Protein AF-C9SGQ6-F1 (afdb_monomer_lite)

Organism: Verticillium alfalfae (strain VaMs.102 / ATCC MYA-4576 / FGSC 10136) (NCBI:txid526221)

Foldseek 3Di:
DCVPDQDQDPPRDGDPVCVCVVVVNDPVNVVVVVVVVVVVVVVVVVVVVVVVVVVVVVVVVVVVVVVVVVVVVVVVVVVVVVVVVVCPDDD

pLDDT: mean 81.31, std 17.3, range [43.75, 98.62]

Sequence (91 aa):
MLAGMPPIIPGGKIDPAMLPTSLGVTRELEPHYRKLKAEEEKLRHDLDAKQDKLRQGLAVWDRLELESKAWKTRVDFNEQSMMGLTEGPAF

Radius of gyration: 34.29 Å; chains: 1; bounding box: 54×40×104 Å

Secondary structure (DSSP, 8-state):
--TTSPPEETTTEEPGGGHHHHTT--TTTHHHHHHHHHHHHHHHHHHHHHHHHHHHHHHHHHHHHHHHHHHHHHHHHHHHHHHHHHT----

Structure (mmCIF, N/CA/C/O backbone):
data_AF-C9SGQ6-F1
#
_entry.id   AF-C9SGQ6-F1
#
loop_
_atom_site.group_PDB
_atom_site.id
_atom_site.type_symbol
_atom_site.label_atom_id
_atom_site.label_alt_id
_atom_site.label_comp_id
_atom_site.label_asym_id
_atom_site.label_entity_id
_atom_site.label_seq_id
_atom_site.pdbx_PDB_ins_code
_atom_site.Cartn_x
_atom_site.Cartn_y
_atom_site.Cartn_z
_atom_site.occupancy
_atom_site.B_iso_or_equiv
_atom_site.auth_seq_id
_atom_site.auth_comp_id
_atom_site.auth_asym_id
_atom_site.auth_atom_id
_atom_site.pdbx_PDB_model_num
ATOM 1 N N . MET A 1 1 ? -19.978 -15.677 50.851 1.00 43.75 1 MET A N 1
ATOM 2 C CA . MET A 1 1 ? -20.590 -14.938 49.726 1.00 43.75 1 MET A CA 1
ATOM 3 C C . MET A 1 1 ? -20.151 -15.605 48.429 1.00 43.75 1 MET A C 1
ATOM 5 O O . MET A 1 1 ? -18.989 -15.495 48.082 1.00 43.75 1 MET A O 1
ATOM 9 N N . LEU A 1 2 ? -21.041 -16.352 47.768 1.00 47.06 2 LEU A N 1
ATOM 10 C CA . LEU A 1 2 ? -20.793 -17.003 46.463 1.00 47.06 2 LEU A CA 1
ATOM 11 C C . LEU A 1 2 ? -21.571 -16.325 45.315 1.00 47.06 2 LEU A C 1
ATOM 13 O O . LEU A 1 2 ? -21.486 -16.744 44.169 1.00 47.06 2 LEU A O 1
ATOM 17 N N . ALA A 1 3 ? -22.313 -15.255 45.613 1.00 56.97 3 ALA A N 1
ATOM 18 C CA . ALA A 1 3 ? -23.281 -14.624 44.713 1.00 56.97 3 ALA A CA 1
ATOM 19 C C . ALA A 1 3 ? -22.670 -13.737 43.603 1.00 56.97 3 ALA A C 1
ATOM 21 O O . ALA A 1 3 ? -23.406 -13.034 42.922 1.00 56.97 3 ALA A O 1
ATOM 22 N N . GLY A 1 4 ? -21.344 -13.745 43.433 1.00 58.16 4 GLY A N 1
ATOM 23 C CA . GLY A 1 4 ? -20.638 -12.946 42.422 1.00 58.16 4 GLY A CA 1
ATOM 24 C C . GLY A 1 4 ? -19.902 -13.760 41.356 1.00 58.16 4 GLY A C 1
ATOM 25 O O . GLY A 1 4 ? -19.279 -13.165 40.483 1.00 58.16 4 GLY A O 1
ATOM 26 N N . MET A 1 5 ? -19.921 -15.097 41.421 1.00 55.56 5 MET A N 1
ATOM 27 C CA . MET A 1 5 ? -19.248 -15.917 40.410 1.00 55.56 5 MET A CA 1
ATOM 28 C C . MET A 1 5 ? -20.140 -16.090 39.172 1.00 55.56 5 MET A C 1
ATOM 30 O O . MET A 1 5 ? -21.310 -16.450 39.326 1.00 55.56 5 MET A O 1
ATOM 34 N N . PRO A 1 6 ? -19.611 -15.859 37.953 1.00 60.19 6 PRO A N 1
ATOM 35 C CA . PRO A 1 6 ? -20.364 -16.094 36.730 1.00 60.19 6 PRO A CA 1
ATOM 36 C C . PRO A 1 6 ? -20.732 -17.584 36.626 1.00 60.19 6 PRO A C 1
ATOM 38 O O . PRO A 1 6 ? -19.896 -18.442 36.930 1.00 60.19 6 PRO A O 1
ATOM 41 N N . PRO A 1 7 ? -21.973 -17.912 36.225 1.00 65.06 7 PRO A N 1
ATOM 42 C CA . PRO A 1 7 ? -22.418 -19.292 36.110 1.00 65.06 7 PRO A CA 1
ATOM 43 C C . PRO A 1 7 ? -21.558 -20.034 35.082 1.00 65.06 7 PRO A C 1
ATOM 45 O O . PRO A 1 7 ? -21.411 -19.611 33.935 1.00 65.06 7 PRO A O 1
ATOM 48 N N . ILE A 1 8 ? -20.970 -21.149 35.513 1.00 60.19 8 ILE A N 1
ATOM 49 C CA . ILE A 1 8 ? -20.175 -22.027 34.656 1.00 60.19 8 ILE A CA 1
ATOM 50 C C . ILE A 1 8 ? -21.149 -22.938 33.900 1.00 60.19 8 ILE A C 1
ATOM 52 O O . ILE A 1 8 ? -21.880 -23.712 34.519 1.00 60.19 8 ILE A O 1
ATOM 56 N N . ILE A 1 9 ? -21.169 -22.855 32.568 1.00 63.59 9 ILE A N 1
ATOM 57 C CA . ILE A 1 9 ? -21.971 -23.746 31.716 1.00 63.59 9 ILE A CA 1
ATOM 58 C C . ILE A 1 9 ? -21.310 -25.143 31.709 1.00 63.59 9 ILE A C 1
ATOM 60 O O . ILE A 1 9 ? -20.075 -25.224 31.786 1.00 63.59 9 ILE A O 1
ATOM 64 N N . PRO A 1 10 ? -22.070 -26.257 31.610 1.00 53.72 10 PRO A N 1
ATOM 65 C CA . PRO A 1 10 ? -21.496 -27.596 31.464 1.00 53.72 10 PRO A CA 1
ATOM 66 C C . PRO A 1 10 ? -20.374 -27.641 30.414 1.00 53.72 10 PRO A C 1
ATOM 68 O O . PRO A 1 10 ? -20.567 -27.254 29.263 1.00 53.72 10 PRO A O 1
ATOM 71 N N . GLY A 1 11 ? -19.181 -28.077 30.831 1.00 63.56 11 GLY A N 1
ATOM 72 C CA . GLY A 1 11 ? -17.954 -28.018 30.024 1.00 63.56 11 GLY A CA 1
ATOM 73 C C . GLY A 1 11 ? -16.938 -26.953 30.458 1.00 63.56 11 GLY A C 1
ATOM 74 O O . GLY A 1 11 ? -15.917 -26.796 29.793 1.00 63.56 11 GLY A O 1
ATOM 75 N N . GLY A 1 12 ? -17.181 -26.229 31.558 1.00 59.56 12 GLY A N 1
ATOM 76 C CA . GLY A 1 12 ? -16.189 -25.334 32.172 1.00 59.56 12 GLY A CA 1
ATOM 77 C C . GLY A 1 12 ? -15.995 -24.002 31.443 1.00 59.56 12 GLY A C 1
ATOM 78 O O . GLY A 1 12 ? -15.109 -23.228 31.798 1.00 59.56 12 GLY A O 1
ATOM 79 N N . LYS A 1 13 ? -16.808 -23.727 30.419 1.00 60.91 13 LYS A N 1
ATOM 80 C CA . LYS A 1 13 ? -16.737 -22.494 29.636 1.00 60.91 13 LYS A CA 1
ATOM 81 C C . LYS A 1 13 ? -17.643 -21.440 30.269 1.00 60.91 13 LYS A C 1
ATOM 83 O O . LYS A 1 13 ? -18.789 -21.724 30.620 1.00 60.91 13 LYS A O 1
ATOM 88 N N . ILE A 1 14 ? -17.109 -20.231 30.411 1.00 62.69 14 ILE A N 1
ATOM 89 C CA . ILE A 1 14 ? -17.890 -19.043 30.766 1.00 62.69 14 ILE A CA 1
ATOM 90 C C . ILE A 1 14 ? -18.901 -18.804 29.641 1.00 62.69 14 ILE A C 1
ATOM 92 O O . ILE A 1 14 ? -18.561 -18.959 28.465 1.00 62.69 14 ILE A O 1
ATOM 96 N N . ASP A 1 15 ? -20.134 -18.450 30.003 1.00 63.59 15 ASP A N 1
ATOM 97 C CA . ASP A 1 15 ? -21.150 -18.025 29.042 1.00 63.59 15 ASP A CA 1
ATOM 98 C C . ASP A 1 15 ? -20.585 -16.936 28.112 1.00 63.59 15 ASP A C 1
ATOM 100 O O . ASP A 1 15 ? -20.109 -15.911 28.610 1.00 63.59 15 ASP A O 1
ATOM 104 N N . PRO A 1 16 ? -20.616 -17.110 26.776 1.00 62.16 16 PRO A N 1
ATOM 105 C CA . PRO A 1 16 ? -20.171 -16.084 25.841 1.00 62.16 16 PRO A CA 1
ATOM 106 C C . PRO A 1 16 ? -20.850 -14.724 26.043 1.00 62.16 16 PRO A C 1
ATOM 108 O O . PRO A 1 16 ? -20.231 -13.694 25.782 1.00 62.16 16 PRO A O 1
ATOM 111 N N . ALA A 1 17 ? -22.085 -14.697 26.557 1.00 64.75 17 ALA A N 1
ATOM 112 C CA . ALA A 1 17 ? -22.779 -13.463 26.923 1.00 64.75 17 ALA A CA 1
ATOM 113 C C . ALA A 1 17 ? -22.158 -12.756 28.145 1.00 64.75 17 ALA A C 1
ATOM 115 O O . ALA A 1 17 ? -22.336 -11.554 28.321 1.00 64.75 17 ALA A O 1
ATOM 116 N N . MET A 1 18 ? -21.400 -13.480 28.973 1.00 63.50 18 MET A N 1
ATOM 117 C CA . MET A 1 18 ? -20.685 -12.967 30.146 1.00 63.50 18 MET A CA 1
ATOM 118 C C . MET A 1 18 ? -19.185 -12.754 29.908 1.00 63.50 18 MET A C 1
ATOM 120 O O . MET A 1 18 ? -18.497 -12.234 30.791 1.00 63.50 18 MET A O 1
ATOM 124 N N . LEU A 1 19 ? -18.673 -13.082 28.712 1.00 63.50 19 LEU A N 1
ATOM 125 C CA . LEU A 1 19 ? -17.279 -12.837 28.326 1.00 63.50 19 LEU A CA 1
ATOM 126 C C . LEU A 1 19 ? -16.830 -11.387 28.568 1.00 63.50 19 LEU A C 1
ATOM 128 O O . LEU A 1 19 ? -15.769 -11.221 29.172 1.00 63.50 19 LEU A O 1
ATOM 132 N N . PRO A 1 20 ? -17.602 -10.344 28.188 1.00 63.72 20 PRO A N 1
ATOM 133 C CA . PRO A 1 20 ? -17.204 -8.959 28.437 1.00 63.72 20 PRO A CA 1
ATOM 134 C C . PRO A 1 20 ? -16.953 -8.705 29.926 1.00 63.72 20 PRO A C 1
ATOM 136 O O . PRO A 1 20 ? -15.884 -8.235 30.301 1.00 63.72 20 PRO A O 1
ATOM 139 N N . THR A 1 21 ? -17.878 -9.134 30.785 1.00 63.12 21 THR A N 1
ATOM 140 C CA . THR A 1 21 ? -17.766 -8.977 32.240 1.00 63.12 21 THR A CA 1
ATOM 141 C C . THR A 1 21 ? -16.597 -9.776 32.820 1.00 63.12 21 THR A C 1
ATOM 143 O O . THR A 1 21 ? -15.885 -9.272 33.684 1.00 63.12 21 THR A O 1
ATOM 146 N N . SER A 1 22 ? -16.335 -10.984 32.310 1.00 61.78 22 SER A N 1
ATOM 147 C CA . SER A 1 22 ? -15.193 -11.809 32.737 1.00 61.78 22 SER A CA 1
ATOM 148 C C . SER A 1 22 ? -13.827 -11.264 32.294 1.00 61.78 22 SER A C 1
ATOM 150 O O . SER A 1 22 ? -12.826 -11.518 32.955 1.00 61.78 22 SER A O 1
ATOM 152 N N . LEU A 1 23 ? -13.790 -10.479 31.212 1.00 65.12 23 LEU A N 1
ATOM 153 C CA . LEU A 1 23 ? -12.602 -9.779 30.710 1.00 65.12 23 LEU A CA 1
ATOM 154 C C . LEU A 1 23 ? -12.433 -8.381 31.333 1.00 65.12 23 LEU A C 1
ATOM 156 O O . LEU A 1 23 ? -11.590 -7.606 30.888 1.00 65.12 23 LEU A O 1
ATOM 160 N N . GLY A 1 24 ? -13.237 -8.041 32.348 1.00 65.12 24 GLY A N 1
ATOM 161 C CA . GLY A 1 24 ? -13.198 -6.742 33.022 1.00 65.12 24 GLY A CA 1
ATOM 162 C C . GLY A 1 24 ? -13.898 -5.607 32.265 1.00 65.12 24 GLY A C 1
ATOM 163 O O . GLY A 1 24 ? -13.826 -4.457 32.692 1.00 65.12 24 GLY A O 1
ATOM 164 N N . VAL A 1 25 ? -14.604 -5.900 31.168 1.00 67.19 25 VAL A N 1
ATOM 165 C CA . VAL A 1 25 ? -15.448 -4.930 30.460 1.00 67.19 25 VAL A CA 1
ATOM 166 C C . VAL A 1 25 ? -16.787 -4.846 31.185 1.00 67.19 25 VAL A C 1
ATOM 168 O O . VAL A 1 25 ? -17.625 -5.750 31.116 1.00 67.19 25 VAL A O 1
ATOM 171 N N . THR A 1 26 ? -16.993 -3.752 31.914 1.00 71.94 26 THR A N 1
ATOM 172 C CA . THR A 1 26 ? -18.274 -3.484 32.572 1.00 71.94 26 THR A CA 1
ATOM 173 C C . THR A 1 26 ? -19.373 -3.258 31.531 1.00 71.94 26 THR A C 1
ATOM 175 O O . THR A 1 26 ? -19.11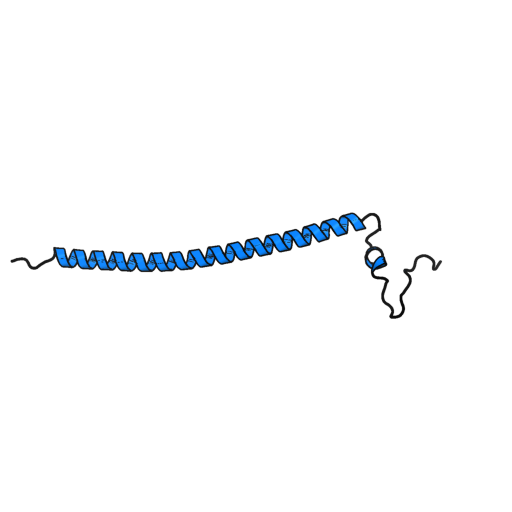6 -2.853 30.395 1.00 71.94 26 THR A O 1
ATOM 178 N N . ARG A 1 27 ? -20.632 -3.494 31.915 1.00 69.50 27 ARG A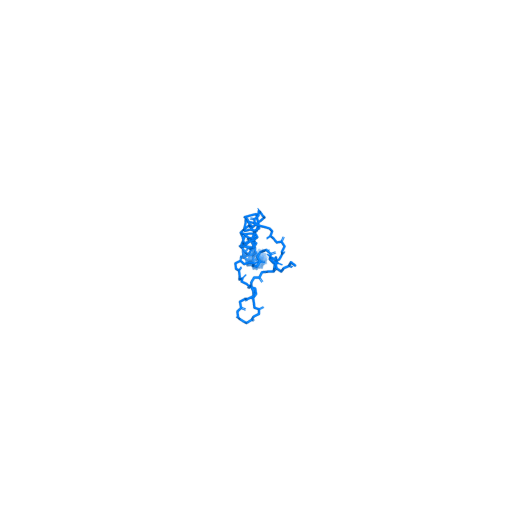 N 1
ATOM 179 C CA . ARG A 1 27 ? -21.804 -3.325 31.035 1.00 69.50 27 ARG A CA 1
ATOM 180 C C . ARG A 1 27 ? -21.925 -1.904 30.458 1.00 69.50 27 ARG A C 1
ATOM 182 O O . ARG A 1 27 ? -22.452 -1.721 29.367 1.00 69.50 27 ARG A O 1
ATOM 189 N N . GLU A 1 28 ? -21.407 -0.908 31.171 1.00 73.25 28 GLU A N 1
ATOM 190 C CA . GLU A 1 28 ? -21.341 0.497 30.744 1.00 73.25 28 GLU A CA 1
ATOM 191 C C . GLU A 1 28 ? -20.305 0.729 29.631 1.00 73.25 28 GLU A C 1
ATOM 193 O O . GLU A 1 28 ? -20.502 1.580 28.765 1.00 73.25 28 GLU A O 1
ATOM 198 N N . LEU A 1 29 ? -19.218 -0.050 29.626 1.00 74.62 29 LEU A N 1
ATOM 199 C CA . LEU A 1 29 ? -18.125 0.043 28.652 1.00 74.62 29 LEU A CA 1
ATOM 200 C C . LEU A 1 29 ? -18.365 -0.804 27.396 1.00 74.62 29 LEU A C 1
ATOM 202 O O . LEU A 1 29 ? -17.741 -0.570 26.359 1.00 74.62 29 LEU A O 1
ATOM 206 N N . GLU A 1 30 ? -19.284 -1.766 27.456 1.00 81.12 30 GLU A N 1
ATOM 207 C CA . GLU A 1 30 ? -19.584 -2.677 26.351 1.00 81.12 30 GLU A CA 1
ATOM 208 C C . GLU A 1 30 ? -19.960 -1.960 25.032 1.00 81.12 30 GLU A C 1
ATOM 210 O O . GLU A 1 30 ? -19.409 -2.323 23.986 1.00 81.12 30 GLU A O 1
ATOM 215 N N . PRO A 1 31 ? -20.809 -0.908 25.019 1.00 85.38 31 PRO A N 1
ATOM 216 C CA . PRO A 1 31 ? -21.130 -0.180 23.791 1.00 85.38 31 PRO A CA 1
ATOM 217 C C . PRO A 1 31 ? -19.914 0.530 23.189 1.00 85.38 31 PRO A C 1
ATOM 219 O O . PRO A 1 31 ? -19.763 0.563 21.968 1.00 85.38 31 PRO A O 1
ATOM 222 N N . HIS A 1 32 ? -19.037 1.081 24.033 1.00 84.00 32 HIS A N 1
ATOM 223 C CA . HIS A 1 32 ? -17.806 1.734 23.593 1.00 84.00 32 HIS A CA 1
ATOM 224 C C . HIS A 1 32 ? -16.845 0.720 22.968 1.00 84.00 32 HIS A C 1
ATOM 226 O O . HIS A 1 32 ? -16.322 0.946 21.882 1.00 84.00 32 HIS A O 1
ATOM 232 N N . TYR A 1 33 ? -16.671 -0.439 23.604 1.00 82.50 33 TYR A N 1
ATOM 233 C CA . TYR A 1 33 ? -15.810 -1.498 23.084 1.00 82.50 33 TYR A CA 1
ATOM 234 C C . TYR A 1 33 ? -16.313 -2.061 21.745 1.00 82.50 33 TYR A C 1
ATOM 236 O O . TYR A 1 33 ? -15.522 -2.309 20.837 1.00 82.50 33 TYR A O 1
ATOM 244 N N . ARG A 1 34 ? -17.635 -2.207 21.577 1.00 87.50 34 ARG A N 1
ATOM 245 C CA . ARG A 1 34 ? -18.234 -2.603 20.290 1.00 87.50 34 ARG A CA 1
ATOM 246 C C . ARG A 1 34 ? -17.978 -1.567 19.193 1.00 87.50 34 ARG A C 1
ATOM 248 O O . ARG A 1 34 ? -17.646 -1.957 18.077 1.00 87.50 34 ARG A O 1
ATOM 255 N N . LYS A 1 35 ? -18.100 -0.269 19.504 1.00 91.62 35 LYS A N 1
ATOM 256 C CA . LYS A 1 35 ? -17.752 0.811 18.564 1.00 91.62 35 LYS A CA 1
ATOM 257 C C . LYS A 1 35 ? -16.278 0.755 18.180 1.00 91.62 35 LYS A C 1
ATOM 259 O O . LYS A 1 35 ? -15.975 0.752 16.995 1.00 91.62 35 LYS A O 1
ATOM 264 N N . LEU A 1 36 ? -15.391 0.607 19.164 1.00 91.12 36 LEU A N 1
ATOM 265 C CA . LEU A 1 36 ? -13.953 0.526 18.930 1.00 91.12 36 LEU A CA 1
ATOM 266 C C . LEU A 1 36 ? -13.583 -0.664 18.035 1.00 91.12 36 LEU A C 1
ATOM 268 O O . LEU A 1 36 ? -12.793 -0.506 17.115 1.00 91.12 36 LEU A O 1
ATOM 272 N N . LYS A 1 37 ? -14.201 -1.835 18.241 1.00 91.06 37 LYS A N 1
ATOM 273 C CA . LYS A 1 37 ? -14.011 -2.991 17.350 1.00 91.06 37 LYS A CA 1
ATOM 274 C C . LYS A 1 37 ? -14.502 -2.740 15.925 1.00 91.06 37 LYS A C 1
ATOM 276 O O . LYS A 1 37 ? -13.852 -3.165 14.979 1.00 91.06 37 LYS A O 1
ATOM 281 N N . ALA A 1 38 ? -15.645 -2.077 15.761 1.00 95.12 38 ALA A N 1
ATOM 282 C CA . ALA A 1 38 ? -16.157 -1.744 14.434 1.00 95.12 38 ALA A CA 1
ATOM 283 C C . ALA A 1 38 ? -15.248 -0.734 13.711 1.00 95.12 38 ALA A C 1
ATOM 285 O O . ALA A 1 38 ? -15.015 -0.857 12.510 1.00 95.12 38 ALA A O 1
ATOM 286 N N . GLU A 1 39 ? -14.710 0.243 14.443 1.00 96.38 39 GLU A N 1
ATOM 287 C CA . GLU A 1 39 ? -13.726 1.195 13.925 1.00 96.38 39 GLU A CA 1
ATOM 288 C C . GLU A 1 39 ? -12.400 0.513 13.577 1.00 96.38 39 GLU A C 1
ATOM 290 O O . GLU A 1 39 ? -11.855 0.771 12.507 1.00 96.38 39 GLU A O 1
ATOM 295 N N . GLU A 1 40 ? -11.912 -0.395 14.425 1.00 95.88 40 GLU A N 1
ATOM 296 C CA . GLU A 1 40 ? -10.722 -1.205 14.155 1.00 95.88 40 GLU A CA 1
ATOM 297 C C . GLU A 1 40 ? -10.885 -2.014 12.863 1.00 95.88 40 GLU A C 1
ATOM 299 O O . GLU A 1 40 ? -10.014 -1.970 11.995 1.00 95.88 40 GLU A O 1
ATOM 304 N N . GLU A 1 41 ? -12.014 -2.707 12.702 1.00 96.81 41 GLU A N 1
ATOM 305 C CA . GLU A 1 41 ? -12.286 -3.510 11.509 1.00 96.81 41 GLU A CA 1
ATOM 306 C C . GLU A 1 41 ? -12.368 -2.638 10.248 1.00 96.81 41 GLU A C 1
ATOM 308 O O . GLU A 1 41 ? -11.810 -2.980 9.204 1.00 96.81 41 GLU A O 1
ATOM 313 N N . LYS A 1 42 ? -12.982 -1.454 10.353 1.00 98.12 42 LYS A N 1
ATOM 314 C CA . LYS A 1 42 ? -13.003 -0.476 9.261 1.00 98.12 42 LYS A CA 1
ATOM 315 C C . LYS A 1 42 ? -11.593 -0.009 8.892 1.00 98.12 42 LYS A C 1
ATOM 317 O O . LYS A 1 42 ? -11.262 0.050 7.712 1.00 98.12 42 LYS A O 1
ATOM 322 N N . LEU A 1 43 ? -10.757 0.310 9.880 1.00 98.00 43 LEU A N 1
ATOM 323 C CA . LEU A 1 43 ? -9.382 0.757 9.645 1.00 98.00 43 LEU A CA 1
ATOM 324 C C . LEU A 1 43 ? -8.528 -0.331 8.989 1.00 98.00 43 LEU A C 1
ATOM 326 O O . LEU A 1 43 ? -7.700 -0.012 8.137 1.00 98.00 43 LEU A O 1
ATOM 330 N N . ARG A 1 44 ? -8.742 -1.602 9.350 1.00 98.12 44 ARG A N 1
ATOM 331 C CA . ARG A 1 44 ? -8.095 -2.743 8.688 1.00 98.12 44 ARG A CA 1
ATOM 332 C C . ARG A 1 44 ? -8.497 -2.829 7.218 1.00 98.12 44 ARG A C 1
ATOM 334 O O . ARG A 1 44 ? -7.622 -2.878 6.361 1.00 98.12 44 ARG A O 1
ATOM 341 N N . HIS A 1 45 ? -9.791 -2.731 6.919 1.00 98.19 45 HIS A N 1
ATOM 342 C CA . HIS A 1 45 ? -10.269 -2.738 5.536 1.00 98.19 45 HIS A CA 1
ATOM 343 C C . HIS A 1 45 ? -9.721 -1.559 4.711 1.00 98.19 45 HIS A C 1
ATOM 345 O O . HIS A 1 45 ? -9.257 -1.740 3.585 1.00 98.19 45 HIS A O 1
ATOM 351 N N . ASP A 1 46 ? -9.714 -0.352 5.283 1.00 98.31 46 ASP A N 1
ATOM 352 C CA . ASP A 1 46 ? -9.162 0.840 4.630 1.00 98.31 46 ASP A CA 1
ATOM 353 C C . ASP A 1 46 ? -7.649 0.703 4.376 1.00 98.31 46 ASP A C 1
ATOM 355 O O . ASP A 1 46 ? -7.136 1.203 3.369 1.00 98.31 46 ASP A O 1
ATOM 359 N N . LEU A 1 47 ? -6.918 0.045 5.283 1.00 98.25 47 LEU A N 1
ATOM 360 C CA . LEU A 1 47 ? -5.499 -0.250 5.110 1.00 98.25 47 LEU A CA 1
ATOM 361 C C . LEU A 1 47 ? -5.278 -1.227 3.953 1.00 98.25 47 LEU A C 1
ATOM 363 O O . LEU A 1 47 ? -4.449 -0.940 3.088 1.00 98.25 47 LEU A O 1
ATOM 367 N N . ASP A 1 48 ? -6.034 -2.322 3.903 1.00 98.38 48 ASP A N 1
ATOM 368 C CA . ASP A 1 48 ? -5.937 -3.319 2.833 1.00 98.38 48 ASP A CA 1
ATOM 369 C C . ASP A 1 48 ? -6.222 -2.686 1.464 1.00 98.38 48 ASP A C 1
ATOM 371 O O . ASP A 1 48 ? -5.419 -2.808 0.536 1.00 98.38 48 ASP A O 1
ATOM 375 N N . ALA A 1 49 ? -7.289 -1.887 1.360 1.00 98.44 49 ALA A N 1
ATOM 376 C CA . ALA A 1 49 ? -7.629 -1.170 0.133 1.00 98.44 49 ALA A CA 1
ATOM 377 C C . ALA A 1 49 ? -6.522 -0.194 -0.310 1.00 98.44 49 ALA A C 1
ATOM 379 O O . ALA A 1 49 ? -6.211 -0.078 -1.501 1.00 98.44 49 ALA A O 1
ATOM 380 N N . LYS A 1 50 ? -5.889 0.512 0.639 1.00 98.56 50 LYS A N 1
ATOM 381 C CA . LYS A 1 50 ? -4.750 1.399 0.346 1.00 98.56 50 LYS A CA 1
ATOM 382 C C . LYS A 1 50 ? -3.530 0.617 -0.125 1.00 98.56 50 LYS A C 1
ATOM 384 O O . LYS A 1 50 ? -2.861 1.061 -1.059 1.00 98.56 50 LYS A O 1
ATOM 389 N N . GLN A 1 51 ? -3.241 -0.526 0.493 1.00 98.62 51 GLN A N 1
ATOM 390 C CA . GLN A 1 51 ? -2.137 -1.387 0.081 1.00 98.62 51 GLN A CA 1
ATOM 391 C C . GLN A 1 51 ? -2.361 -1.952 -1.323 1.00 98.62 51 GLN A C 1
ATOM 393 O O . GLN A 1 51 ? -1.439 -1.923 -2.135 1.00 98.62 51 GLN A O 1
ATOM 398 N N . ASP A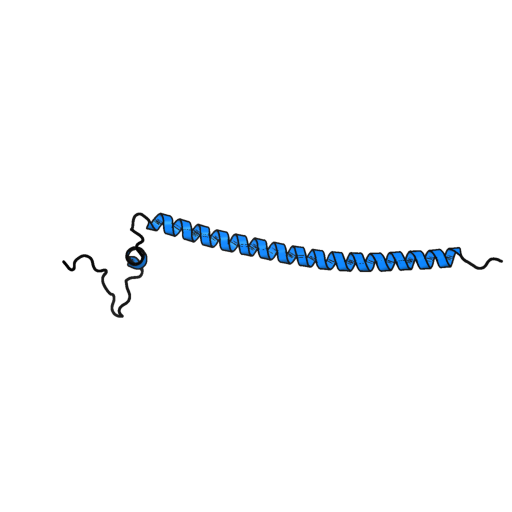 1 52 ? -3.573 -2.399 -1.648 1.00 98.56 52 ASP A N 1
ATOM 399 C CA . ASP A 1 52 ? -3.904 -2.897 -2.986 1.00 98.56 52 ASP A CA 1
ATOM 400 C C . ASP A 1 52 ? -3.764 -1.813 -4.051 1.00 98.56 52 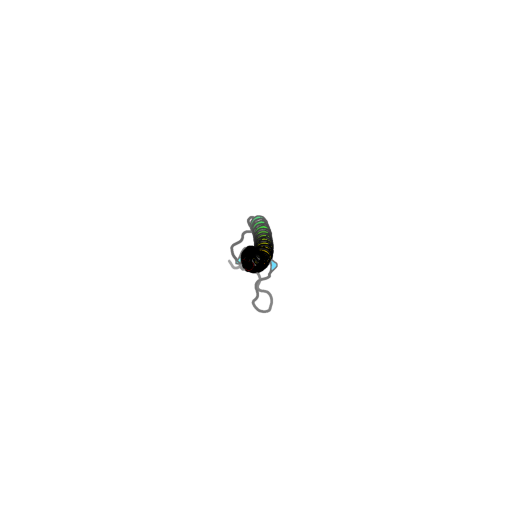ASP A C 1
ATOM 402 O O . ASP A 1 52 ? -3.133 -2.032 -5.089 1.00 98.56 52 ASP A O 1
ATOM 406 N N . LYS A 1 53 ? -4.268 -0.608 -3.770 1.00 98.44 53 LYS A N 1
ATOM 407 C CA . LYS A 1 53 ? -4.100 0.540 -4.667 1.00 98.44 53 LYS A CA 1
ATOM 408 C C . LYS A 1 53 ? -2.624 0.882 -4.882 1.00 98.44 53 LYS A C 1
ATOM 410 O O . LYS A 1 53 ? -2.226 1.196 -6.003 1.00 98.44 53 LYS A O 1
ATOM 415 N N . LEU A 1 54 ? -1.809 0.804 -3.829 1.00 98.56 54 LEU A N 1
ATOM 416 C CA . LEU A 1 54 ? -0.368 1.027 -3.926 1.00 98.56 54 LEU A CA 1
ATOM 417 C C . LEU A 1 54 ? 0.308 -0.039 -4.798 1.00 98.56 54 LEU A C 1
ATOM 419 O O . LEU A 1 54 ? 1.070 0.320 -5.692 1.00 98.56 54 LEU A O 1
ATOM 423 N N . ARG A 1 55 ? 0.001 -1.327 -4.592 1.00 98.62 55 ARG A N 1
ATOM 424 C CA . ARG A 1 55 ? 0.545 -2.429 -5.408 1.00 98.62 55 ARG A CA 1
ATOM 425 C C . ARG A 1 55 ? 0.216 -2.244 -6.889 1.00 98.62 55 ARG A C 1
ATOM 427 O O . ARG A 1 55 ? 1.098 -2.382 -7.731 1.00 98.62 55 ARG A O 1
ATOM 434 N N . GLN A 1 56 ? -1.028 -1.885 -7.206 1.00 98.50 56 GLN A N 1
ATOM 435 C CA . GLN A 1 56 ? -1.449 -1.608 -8.583 1.00 98.50 56 GLN A CA 1
ATOM 436 C C . GLN A 1 56 ? -0.698 -0.411 -9.179 1.00 98.50 56 GLN A C 1
ATOM 438 O O . GLN A 1 56 ? -0.249 -0.474 -10.320 1.00 98.50 56 GLN A O 1
ATOM 443 N N . GLY A 1 57 ? -0.525 0.664 -8.402 1.00 98.19 57 GLY A N 1
ATOM 444 C CA . GLY A 1 57 ? 0.238 1.836 -8.827 1.00 98.19 57 GLY A CA 1
ATOM 445 C C . GLY A 1 57 ? 1.696 1.504 -9.142 1.00 98.19 57 GLY A C 1
ATOM 446 O O . GLY A 1 57 ? 2.198 1.918 -10.183 1.00 98.19 57 GLY A O 1
ATOM 447 N N . LEU A 1 58 ? 2.356 0.723 -8.284 1.00 98.50 5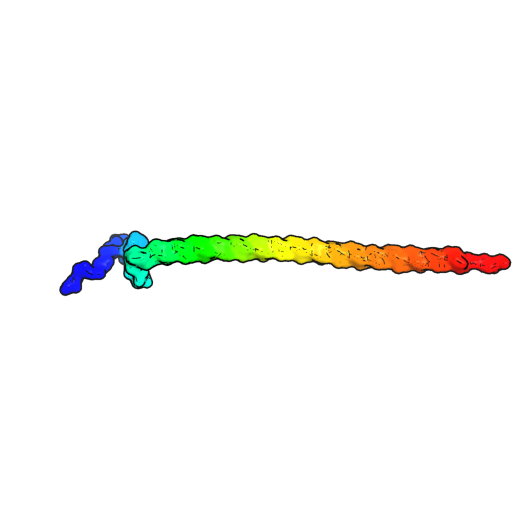8 LEU A N 1
ATOM 448 C CA . LEU A 1 58 ? 3.736 0.280 -8.504 1.00 98.50 58 LEU A CA 1
ATOM 449 C C . LEU A 1 58 ? 3.865 -0.585 -9.765 1.00 98.50 58 LEU A C 1
ATOM 451 O O . LEU A 1 58 ? 4.743 -0.329 -10.578 1.00 98.50 58 LEU A O 1
ATOM 455 N N . ALA A 1 59 ? 2.935 -1.515 -10.000 1.00 98.44 59 ALA A N 1
ATOM 456 C CA . ALA A 1 59 ? 2.947 -2.334 -11.214 1.00 98.44 59 ALA A CA 1
ATOM 457 C C . ALA A 1 59 ? 2.825 -1.497 -12.505 1.00 98.44 59 ALA A C 1
ATOM 459 O O . ALA A 1 59 ? 3.436 -1.815 -13.527 1.00 98.44 59 ALA A O 1
ATOM 460 N N . VAL A 1 60 ? 2.045 -0.410 -12.472 1.00 98.44 60 VAL A N 1
ATOM 461 C CA . VAL A 1 60 ? 1.964 0.539 -13.593 1.00 98.44 60 VAL A CA 1
ATOM 462 C C . VAL A 1 60 ? 3.279 1.299 -13.759 1.00 98.44 60 VAL A C 1
ATOM 464 O O . VAL A 1 60 ? 3.738 1.461 -14.888 1.00 98.44 60 VAL A O 1
ATOM 467 N N . TRP A 1 61 ? 3.902 1.733 -12.663 1.00 98.50 61 TRP A N 1
ATOM 468 C CA . TRP A 1 61 ? 5.205 2.396 -12.702 1.00 98.50 61 TRP A CA 1
ATOM 469 C C . TRP A 1 61 ? 6.293 1.512 -13.310 1.00 98.50 61 TRP A C 1
ATOM 471 O O . TRP A 1 61 ? 6.988 1.973 -14.213 1.00 98.50 61 TRP A O 1
ATOM 481 N N . ASP A 1 62 ? 6.379 0.244 -12.908 1.00 98.50 62 ASP A N 1
ATOM 482 C CA . ASP A 1 62 ? 7.351 -0.712 -13.455 1.00 98.50 62 ASP A CA 1
ATOM 483 C C . ASP A 1 62 ? 7.178 -0.881 -14.972 1.00 98.50 62 ASP A C 1
ATOM 485 O O . ASP A 1 62 ? 8.143 -0.888 -15.744 1.00 98.50 62 ASP A O 1
ATOM 489 N N . ARG A 1 63 ? 5.921 -0.964 -15.429 1.00 98.38 63 ARG A N 1
ATOM 490 C CA . ARG A 1 63 ? 5.602 -1.030 -16.858 1.00 98.38 63 ARG A CA 1
ATOM 491 C C . ARG A 1 63 ? 6.042 0.236 -17.593 1.00 98.38 63 ARG A C 1
ATOM 493 O O . ARG A 1 63 ? 6.658 0.134 -18.653 1.00 98.38 63 ARG A O 1
ATOM 500 N N . LEU A 1 64 ? 5.726 1.412 -17.055 1.00 98.56 64 LEU A N 1
ATOM 501 C CA . LEU A 1 64 ? 6.100 2.691 -17.661 1.00 98.56 64 LEU A CA 1
ATOM 502 C C . LEU A 1 64 ? 7.620 2.876 -17.702 1.00 98.56 64 LEU A C 1
ATOM 504 O O . LEU A 1 64 ? 8.146 3.420 -18.672 1.00 98.56 64 LEU A O 1
ATOM 508 N N . GLU A 1 65 ? 8.342 2.388 -16.694 1.00 98.38 65 GLU A N 1
ATOM 509 C CA . GLU A 1 65 ? 9.803 2.398 -16.687 1.00 98.38 65 GLU A CA 1
ATOM 510 C C . GLU A 1 65 ? 10.372 1.545 -17.830 1.00 98.38 65 GLU A C 1
ATOM 512 O O . GLU A 1 65 ? 11.276 1.984 -18.549 1.00 98.38 65 GLU A O 1
ATOM 517 N N . LEU A 1 66 ? 9.821 0.346 -18.046 1.00 98.19 66 LEU A N 1
ATOM 518 C CA . LEU A 1 66 ? 10.226 -0.519 -19.154 1.00 98.19 66 LEU A CA 1
ATOM 519 C C . LEU A 1 66 ? 9.918 0.118 -20.517 1.00 98.19 66 LEU A C 1
ATOM 521 O O . LEU A 1 66 ? 10.775 0.125 -21.403 1.00 98.19 66 LEU A O 1
ATOM 525 N N . GLU A 1 67 ? 8.716 0.673 -20.683 1.00 98.25 67 GLU A N 1
ATOM 526 C CA . GLU A 1 67 ? 8.312 1.366 -21.910 1.00 98.25 67 GLU A CA 1
ATOM 527 C C . GLU A 1 67 ? 9.223 2.572 -22.192 1.00 98.25 67 GLU A C 1
ATOM 529 O O . GLU A 1 67 ? 9.665 2.753 -23.326 1.00 98.25 67 GLU A O 1
ATOM 534 N N . SER A 1 68 ? 9.583 3.345 -21.164 1.00 97.94 68 SER A N 1
ATOM 535 C CA . SER A 1 68 ? 10.522 4.470 -21.268 1.00 97.94 68 SER A CA 1
ATOM 536 C C . SER A 1 68 ? 11.910 4.027 -21.744 1.00 97.94 68 SER A C 1
ATOM 538 O O . SER A 1 68 ? 12.460 4.604 -22.687 1.00 97.94 68 SER A O 1
ATOM 540 N N . LYS A 1 69 ? 12.457 2.944 -21.172 1.00 97.88 69 LYS A N 1
ATOM 541 C CA . LYS A 1 69 ? 13.740 2.366 -21.613 1.00 97.88 69 LYS A CA 1
ATOM 542 C C . LYS A 1 69 ? 13.684 1.920 -23.075 1.00 97.88 69 LYS A C 1
ATOM 544 O O . LYS A 1 69 ? 14.589 2.237 -23.842 1.00 97.88 69 LYS A O 1
ATOM 549 N N . ALA A 1 70 ? 12.609 1.242 -23.478 1.00 97.44 70 ALA A N 1
ATOM 550 C CA . ALA A 1 70 ? 12.424 0.808 -24.861 1.00 97.44 70 ALA A CA 1
ATOM 551 C C . ALA A 1 70 ? 12.332 1.996 -25.833 1.00 97.44 70 ALA A C 1
ATOM 553 O O . ALA A 1 70 ? 12.916 1.957 -26.918 1.00 97.44 70 ALA A O 1
ATOM 554 N N . TRP A 1 71 ? 11.629 3.063 -25.446 1.00 97.50 71 TRP A N 1
ATOM 555 C CA . TRP A 1 71 ? 11.561 4.296 -26.228 1.00 97.50 71 TRP A CA 1
ATOM 556 C C . TRP A 1 71 ? 12.922 4.952 -26.386 1.00 97.50 71 TRP A C 1
ATOM 558 O O . TRP A 1 71 ? 13.280 5.310 -27.506 1.00 97.50 71 TRP A O 1
ATOM 568 N N . LYS A 1 72 ? 13.707 5.037 -25.308 1.00 96.75 72 LYS A N 1
ATOM 569 C CA . LYS A 1 72 ? 15.071 5.556 -25.378 1.00 96.75 72 LYS A CA 1
ATOM 570 C C . LYS A 1 72 ? 15.911 4.788 -26.399 1.00 96.75 72 LYS A C 1
ATOM 572 O O . LYS A 1 72 ? 16.491 5.405 -27.280 1.00 96.75 72 LYS A O 1
ATOM 577 N N . THR 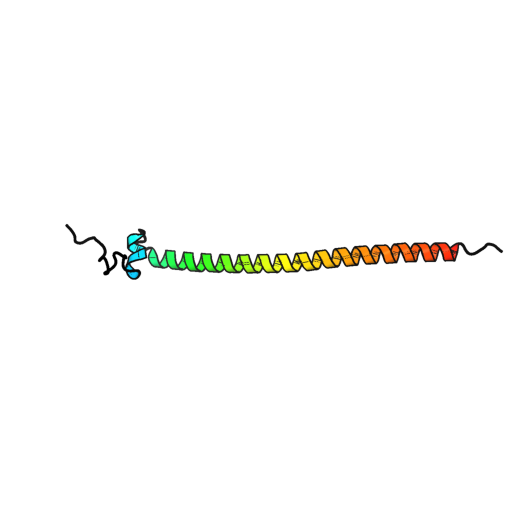A 1 73 ? 15.907 3.455 -26.352 1.00 95.56 73 THR A N 1
ATOM 578 C CA . THR A 1 73 ? 16.654 2.633 -27.320 1.00 95.56 73 THR A CA 1
ATOM 579 C C . THR A 1 73 ? 16.211 2.876 -28.766 1.00 95.56 73 THR A C 1
ATOM 581 O O . THR A 1 73 ? 17.045 2.909 -29.667 1.00 95.56 73 THR A O 1
ATOM 584 N N . ARG A 1 74 ? 14.906 3.063 -29.010 1.00 95.75 74 ARG A N 1
ATOM 585 C CA . ARG A 1 74 ? 14.382 3.372 -30.353 1.00 95.75 74 ARG A CA 1
ATOM 586 C C . ARG A 1 74 ? 14.846 4.735 -30.855 1.00 95.75 74 ARG A C 1
ATOM 588 O O . ARG A 1 74 ? 15.174 4.850 -32.032 1.00 95.75 74 ARG A O 1
ATOM 595 N N . VAL A 1 75 ? 14.858 5.739 -29.979 1.00 95.06 75 VAL A N 1
ATOM 596 C CA . VAL A 1 75 ? 15.363 7.080 -30.298 1.00 95.06 75 VAL A CA 1
ATOM 597 C C . VAL A 1 75 ? 16.858 7.014 -30.589 1.00 95.06 75 VAL A C 1
ATOM 599 O O . VAL A 1 75 ? 17.260 7.417 -31.674 1.00 95.06 75 VAL A O 1
ATOM 602 N N . ASP A 1 76 ? 17.646 6.401 -29.701 1.00 94.06 76 ASP A N 1
ATOM 603 C CA . ASP A 1 76 ? 19.097 6.261 -29.869 1.00 94.06 76 ASP A CA 1
ATOM 604 C C . ASP A 1 76 ? 19.432 5.548 -31.209 1.00 94.06 76 ASP A C 1
ATOM 606 O O . ASP A 1 76 ? 20.331 5.965 -31.939 1.00 94.06 76 ASP A O 1
ATOM 610 N N . PHE A 1 77 ? 18.674 4.507 -31.593 1.00 92.12 77 PHE A N 1
ATOM 611 C CA . PHE A 1 77 ? 18.833 3.831 -32.892 1.00 92.12 77 PHE A CA 1
ATOM 612 C C . PHE A 1 77 ? 18.436 4.714 -34.084 1.00 92.12 77 PHE A C 1
ATOM 614 O O . PHE A 1 77 ? 19.114 4.712 -35.113 1.00 92.12 77 PHE A O 1
ATOM 621 N N . ASN A 1 78 ? 17.334 5.460 -33.974 1.00 91.50 78 ASN A N 1
ATOM 622 C CA . ASN A 1 78 ? 16.896 6.357 -35.039 1.00 91.50 78 ASN A CA 1
ATOM 623 C C . ASN A 1 78 ? 17.915 7.476 -35.277 1.00 91.50 78 ASN A C 1
ATOM 625 O O . ASN A 1 78 ? 18.255 7.738 -36.427 1.00 91.50 78 ASN A O 1
ATOM 629 N N . GLU A 1 79 ? 18.449 8.070 -34.211 1.00 91.44 79 GLU A N 1
ATOM 630 C CA . GLU A 1 79 ? 19.503 9.082 -34.289 1.00 91.44 79 GLU A CA 1
ATOM 631 C C . GLU A 1 79 ? 20.746 8.533 -34.996 1.00 91.44 79 GLU A C 1
ATOM 633 O O . GLU A 1 79 ? 21.237 9.154 -35.937 1.00 91.44 79 GLU A O 1
ATOM 638 N N . GLN A 1 80 ? 21.207 7.332 -34.630 1.00 87.69 80 GLN A N 1
ATOM 639 C CA . GLN A 1 80 ? 22.331 6.674 -35.309 1.00 87.69 80 GLN A CA 1
ATOM 640 C C . GLN A 1 80 ? 22.053 6.425 -36.796 1.00 87.69 80 GLN A C 1
ATOM 642 O O . GLN A 1 80 ? 22.912 6.687 -37.639 1.00 87.69 80 GLN A O 1
ATOM 647 N N . SER A 1 81 ? 20.851 5.952 -37.138 1.00 85.75 81 SER A N 1
ATOM 648 C CA . SER A 1 81 ? 20.459 5.739 -38.534 1.00 85.75 81 SER A CA 1
ATOM 649 C C . SER A 1 81 ? 20.416 7.046 -39.324 1.00 85.75 81 SER A C 1
ATOM 651 O O . SER A 1 81 ? 20.831 7.063 -40.479 1.00 85.75 81 SER A O 1
ATOM 653 N N . MET A 1 82 ? 19.910 8.131 -38.734 1.00 84.75 82 MET A N 1
ATOM 654 C CA . MET A 1 82 ? 19.848 9.441 -39.384 1.00 84.75 82 MET A CA 1
ATOM 655 C C . MET A 1 82 ? 21.242 10.032 -39.590 1.00 84.75 82 MET A C 1
ATOM 657 O O . MET A 1 82 ? 21.516 10.543 -40.672 1.00 84.75 82 MET A O 1
ATOM 661 N N . MET A 1 83 ? 22.137 9.894 -38.607 1.00 80.19 83 MET A N 1
ATOM 662 C CA . MET A 1 83 ? 23.532 10.326 -38.734 1.00 80.19 83 MET A CA 1
ATOM 663 C C . MET A 1 83 ? 24.260 9.560 -39.847 1.00 80.19 83 MET A C 1
ATOM 665 O O . MET A 1 83 ? 24.901 10.170 -40.702 1.00 80.19 83 MET A O 1
ATOM 669 N N . GLY A 1 84 ? 24.078 8.236 -39.915 1.00 75.12 84 GLY A N 1
ATOM 670 C CA . GLY A 1 84 ? 24.636 7.419 -40.997 1.00 75.12 84 GLY A CA 1
ATOM 671 C C . GLY A 1 84 ? 24.072 7.754 -42.386 1.00 75.12 84 GLY A C 1
ATOM 672 O O . GLY A 1 84 ? 24.766 7.585 -43.383 1.00 75.12 84 GLY A O 1
ATOM 673 N N . LEU A 1 85 ? 22.836 8.263 -42.470 1.00 62.03 85 LEU A N 1
ATOM 674 C CA . LEU A 1 85 ? 22.245 8.753 -43.722 1.00 62.03 85 LEU A CA 1
ATOM 675 C C . LEU A 1 85 ? 22.771 10.139 -44.125 1.00 62.03 85 LEU A C 1
ATOM 677 O O . LEU A 1 85 ? 22.885 10.419 -45.317 1.00 62.03 85 LEU A O 1
ATOM 681 N N . THR A 1 86 ? 23.099 11.007 -43.163 1.00 60.03 86 THR A N 1
ATOM 682 C CA . THR A 1 86 ? 23.689 12.328 -43.442 1.00 60.03 86 THR A CA 1
ATOM 683 C C . THR A 1 86 ? 25.161 12.268 -43.856 1.00 60.03 86 THR A C 1
ATOM 685 O O . THR A 1 86 ? 25.621 13.175 -44.542 1.00 60.03 86 THR A O 1
ATOM 688 N N . GLU A 1 87 ? 25.882 11.196 -43.518 1.00 60.38 87 GLU A N 1
ATOM 689 C CA . GLU A 1 87 ? 27.279 10.953 -43.922 1.00 60.38 87 GLU A CA 1
ATOM 690 C C . GLU A 1 87 ? 27.417 10.179 -45.254 1.00 60.38 87 GLU A C 1
ATOM 692 O O . GLU A 1 87 ? 28.434 9.530 -45.504 1.00 60.38 87 GLU A O 1
ATOM 697 N N . GLY A 1 88 ? 26.402 10.228 -46.129 1.00 57.19 88 GLY A N 1
ATOM 698 C CA . GLY A 1 88 ? 26.449 9.597 -47.455 1.00 57.19 88 GLY A CA 1
ATOM 699 C C . GLY A 1 88 ? 27.721 9.961 -48.248 1.00 57.19 88 GLY A C 1
ATOM 700 O O . GLY A 1 88 ? 28.254 11.059 -48.073 1.00 57.19 88 GLY A O 1
ATOM 701 N N . PRO A 1 89 ? 28.234 9.053 -49.106 1.00 56.88 89 PRO A N 1
ATOM 702 C CA . PRO A 1 89 ? 29.567 9.188 -49.683 1.00 56.88 89 PRO A CA 1
ATOM 703 C C . PRO A 1 89 ? 29.704 10.510 -50.441 1.00 56.88 89 PRO A C 1
ATOM 705 O O . PRO A 1 89 ? 28.893 10.821 -51.315 1.00 56.88 89 PRO A O 1
ATOM 708 N N . ALA A 1 90 ? 30.744 11.273 -50.098 1.00 57.03 90 ALA A N 1
ATOM 709 C CA . ALA A 1 90 ? 31.162 12.432 -50.868 1.00 57.03 90 ALA A CA 1
ATOM 710 C C . ALA A 1 90 ? 31.585 11.954 -52.267 1.00 57.03 90 ALA A C 1
ATOM 712 O O . ALA A 1 90 ? 32.581 11.239 -52.400 1.00 57.03 90 ALA A O 1
ATOM 713 N N . PHE A 1 91 ? 30.781 12.294 -53.275 1.00 48.81 91 PHE A N 1
ATOM 714 C CA . PHE A 1 91 ? 31.149 12.186 -54.687 1.00 48.81 91 PHE A CA 1
ATOM 715 C C . PHE A 1 91 ? 32.051 13.352 -55.091 1.00 48.81 91 PHE A C 1
ATOM 717 O O . PHE A 1 91 ? 31.794 14.483 -54.615 1.00 48.81 91 PHE A O 1
#